Protein AF-A0A7Y5M902-F1 (afdb_monomer)

Mean predicted aligned error: 2.74 Å

Radius of gyration: 15.32 Å; Cα contacts (8 Å, |Δi|>4): 590; chains: 1; bounding box: 41×27×44 Å

Foldseek 3Di:
DEAAELEEADDLAEDEDCEEYHHNYEYEHVAEYYHNYEYAEQYEYDHNAEYEEAEEYHHLAEYAHNAEYAYCEAYEYNAEYHHAAEYDNYAEYYHCFEYEHAAEYEHLAEYYHCWAYYHQAYYEHHPPHAYEFNVVHDPVCLVPIREYAHQDDYPHHDYGHYDHHDDD

Structure (mmCIF, N/CA/C/O backbone):
data_AF-A0A7Y5M902-F1
#
_entry.id   AF-A0A7Y5M902-F1
#
loop_
_atom_site.group_PDB
_atom_site.id
_atom_site.type_symbol
_atom_site.label_atom_id
_atom_site.label_alt_id
_atom_site.label_comp_id
_atom_site.label_asym_id
_atom_site.label_entity_id
_atom_site.label_seq_id
_atom_site.pdbx_PDB_ins_code
_atom_site.Cartn_x
_atom_site.Cartn_y
_atom_site.Cartn_z
_atom_site.occupancy
_atom_site.B_iso_or_equiv
_atom_site.auth_seq_id
_atom_site.auth_comp_id
_atom_site.auth_asym_id
_atom_site.auth_atom_id
_atom_site.pdbx_PDB_model_num
ATOM 1 N N . GLY A 1 1 ? 10.130 0.516 -22.353 1.00 90.69 1 GLY A N 1
ATOM 2 C CA . GLY A 1 1 ? 9.409 -0.735 -22.693 1.00 90.69 1 GLY A CA 1
ATOM 3 C C . GLY A 1 1 ? 9.056 -1.489 -21.419 1.00 90.69 1 GLY A C 1
ATOM 4 O O . GLY A 1 1 ? 9.329 -0.943 -20.357 1.00 90.69 1 GLY A O 1
ATOM 5 N N . PRO A 1 2 ? 8.454 -2.691 -21.485 1.00 96.62 2 PRO A N 1
ATOM 6 C CA . PRO A 1 2 ? 8.189 -3.493 -20.288 1.00 96.62 2 PRO A CA 1
ATOM 7 C C . PRO A 1 2 ? 9.485 -4.068 -19.692 1.00 96.62 2 PRO A C 1
ATOM 9 O O . PRO A 1 2 ? 10.443 -4.321 -20.424 1.00 96.62 2 PRO A O 1
ATOM 12 N N . LEU A 1 3 ? 9.491 -4.320 -18.382 1.00 97.50 3 LEU A N 1
ATOM 13 C CA . LEU A 1 3 ? 10.556 -5.023 -17.661 1.00 97.50 3 LEU A CA 1
ATOM 14 C C . LEU A 1 3 ? 10.031 -6.389 -17.206 1.00 97.50 3 LEU A C 1
ATOM 16 O O . LEU A 1 3 ? 9.032 -6.461 -16.496 1.00 97.50 3 LEU A O 1
ATOM 20 N N . GLN A 1 4 ? 10.701 -7.475 -17.593 1.00 97.75 4 GLN A N 1
ATOM 21 C CA . GLN A 1 4 ? 10.340 -8.829 -17.171 1.00 97.75 4 GLN A CA 1
ATOM 22 C C . GLN A 1 4 ? 11.566 -9.561 -16.631 1.00 97.75 4 GLN A C 1
ATOM 24 O O . GLN A 1 4 ? 12.523 -9.804 -17.363 1.00 97.75 4 GLN A O 1
ATOM 29 N N . VAL A 1 5 ? 11.523 -9.923 -15.350 1.00 97.88 5 VAL A N 1
ATOM 30 C CA . VAL A 1 5 ? 12.610 -10.607 -14.644 1.00 97.88 5 VAL A CA 1
ATOM 31 C C . VAL A 1 5 ? 12.034 -11.798 -13.884 1.00 97.88 5 VAL A C 1
ATOM 33 O O . VAL A 1 5 ? 11.058 -11.661 -13.157 1.00 97.88 5 VAL A O 1
ATOM 36 N N . GLY A 1 6 ? 12.610 -12.988 -14.074 1.00 97.56 6 GLY A N 1
ATOM 37 C CA . GLY A 1 6 ? 12.134 -14.219 -13.422 1.00 97.56 6 GLY A CA 1
ATOM 38 C C . GLY A 1 6 ? 12.577 -14.387 -11.963 1.00 97.56 6 GLY A C 1
ATOM 39 O O . GLY A 1 6 ? 12.023 -15.221 -11.261 1.00 97.56 6 GLY A O 1
ATOM 40 N N . GLY A 1 7 ? 13.569 -13.614 -11.518 1.00 97.44 7 GLY A N 1
ATOM 41 C CA . GLY A 1 7 ? 14.065 -13.579 -10.139 1.00 97.44 7 GLY A CA 1
ATOM 42 C C . GLY A 1 7 ? 13.965 -12.174 -9.553 1.00 97.44 7 GLY A C 1
ATOM 43 O O . GLY A 1 7 ? 13.037 -11.442 -9.882 1.00 97.44 7 GLY A O 1
ATOM 44 N N . ASP A 1 8 ? 14.933 -11.796 -8.721 1.00 98.31 8 ASP A N 1
ATOM 45 C CA . ASP A 1 8 ? 14.967 -10.479 -8.078 1.00 98.31 8 ASP A CA 1
ATOM 46 C C . ASP A 1 8 ? 15.438 -9.364 -9.024 1.00 98.31 8 ASP A C 1
ATOM 48 O O . ASP A 1 8 ? 16.328 -9.560 -9.857 1.00 98.31 8 ASP A O 1
ATOM 52 N N . VAL A 1 9 ? 14.932 -8.152 -8.795 1.00 98.06 9 VAL A N 1
ATOM 53 C CA . VAL A 1 9 ? 15.464 -6.906 -9.361 1.00 98.06 9 VAL A CA 1
ATOM 54 C C . VAL A 1 9 ? 16.127 -6.112 -8.243 1.00 98.06 9 VAL A C 1
ATOM 56 O O . VAL A 1 9 ? 15.511 -5.834 -7.217 1.00 98.06 9 VAL A O 1
ATOM 59 N N . ARG A 1 10 ? 17.387 -5.714 -8.431 1.00 97.94 10 ARG A N 1
ATOM 60 C CA . ARG A 1 10 ? 18.095 -4.817 -7.510 1.00 97.94 10 ARG A CA 1
ATOM 61 C C . ARG A 1 10 ? 18.746 -3.690 -8.298 1.00 97.94 10 ARG A C 1
ATOM 63 O O . ARG A 1 10 ? 19.611 -3.945 -9.130 1.00 97.94 10 ARG A O 1
ATOM 70 N N . ALA A 1 11 ? 18.347 -2.464 -7.998 1.00 97.75 11 ALA A N 1
ATOM 71 C CA . ALA A 1 11 ? 18.986 -1.247 -8.461 1.00 97.75 11 ALA A CA 1
ATOM 72 C C . ALA A 1 11 ? 19.274 -0.363 -7.245 1.00 97.75 11 ALA A C 1
ATOM 74 O O . ALA A 1 11 ? 18.386 -0.114 -6.431 1.00 97.75 11 ALA A O 1
ATOM 75 N N . ASP A 1 12 ? 20.509 0.120 -7.114 1.00 97.44 12 ASP A N 1
ATOM 76 C CA . ASP A 1 12 ? 20.851 1.127 -6.096 1.00 97.44 12 ASP A CA 1
ATOM 77 C C . ASP A 1 12 ? 20.354 2.535 -6.474 1.00 97.44 12 ASP A C 1
ATOM 79 O O . ASP A 1 12 ? 20.387 3.446 -5.653 1.00 97.44 12 ASP A O 1
ATOM 83 N N . TRP A 1 13 ? 19.850 2.685 -7.701 1.00 96.81 13 TRP A N 1
ATOM 84 C CA . TRP A 1 13 ? 19.213 3.883 -8.246 1.00 96.81 13 TRP A CA 1
ATOM 85 C C . TRP A 1 13 ? 17.697 3.664 -8.381 1.00 96.81 13 TRP A C 1
ATOM 87 O O . TRP A 1 13 ? 17.132 2.762 -7.754 1.00 96.81 13 TRP A O 1
ATOM 97 N N . GLY A 1 14 ? 17.036 4.479 -9.202 1.00 97.25 14 GLY A N 1
ATOM 98 C CA . GLY A 1 14 ? 15.638 4.273 -9.563 1.00 97.25 14 GLY A CA 1
ATOM 99 C C . GLY A 1 14 ? 15.436 3.137 -10.569 1.00 97.25 14 GLY A C 1
ATOM 100 O O . GLY A 1 14 ? 16.370 2.698 -11.246 1.00 97.25 14 GLY A O 1
ATOM 101 N N . VAL A 1 15 ? 14.196 2.669 -10.673 1.00 98.19 15 VAL A N 1
ATOM 102 C CA . VAL A 1 15 ? 13.745 1.733 -11.711 1.00 98.19 15 VAL A CA 1
ATOM 103 C C . VAL A 1 15 ? 12.573 2.376 -12.435 1.00 98.19 15 VAL A C 1
ATOM 105 O O . VAL A 1 15 ? 11.572 2.708 -11.810 1.00 98.19 15 VAL A O 1
ATOM 108 N N . GLU A 1 16 ? 12.680 2.522 -13.750 1.00 98.25 16 GLU A N 1
ATOM 109 C CA . GLU A 1 16 ? 11.633 3.118 -14.579 1.00 98.25 16 GLU A CA 1
ATOM 110 C C . GLU A 1 16 ? 11.298 2.207 -15.759 1.00 98.25 16 GLU A C 1
ATOM 112 O O . GLU A 1 16 ? 12.186 1.689 -16.444 1.00 98.25 16 GLU A O 1
ATOM 117 N N . ALA A 1 17 ? 10.003 2.007 -16.002 1.00 97.88 17 ALA A N 1
ATOM 118 C CA . ALA A 1 17 ? 9.509 1.303 -17.173 1.00 97.88 17 ALA A CA 1
ATOM 119 C C . ALA A 1 17 ? 8.269 1.987 -17.764 1.00 97.88 17 ALA A C 1
ATOM 121 O O . ALA A 1 17 ? 7.235 2.121 -17.112 1.00 97.88 17 ALA A O 1
ATOM 122 N N . GLU A 1 18 ? 8.348 2.305 -19.058 1.00 97.25 18 GLU A N 1
ATOM 123 C CA . GLU A 1 18 ? 7.224 2.784 -19.890 1.00 97.25 18 GLU A CA 1
ATOM 124 C C . GLU A 1 18 ? 6.069 1.771 -20.023 1.00 97.25 18 GLU A C 1
ATOM 126 O O . GLU A 1 18 ? 4.995 2.095 -20.517 1.00 97.25 18 GLU A O 1
ATOM 131 N N . GLY A 1 19 ? 6.300 0.508 -19.659 1.00 97.19 19 GLY A N 1
ATOM 132 C CA . GLY A 1 19 ? 5.305 -0.558 -19.729 1.00 97.19 19 GLY A CA 1
ATOM 133 C C . GLY A 1 19 ? 5.131 -1.267 -18.394 1.00 97.19 19 GLY A C 1
ATOM 134 O O . GLY A 1 19 ? 5.444 -0.730 -17.336 1.00 97.19 19 GLY A O 1
ATOM 135 N N . ASP A 1 20 ? 4.635 -2.500 -18.454 1.00 98.44 20 ASP A N 1
ATOM 136 C CA . ASP A 1 20 ? 4.498 -3.344 -17.269 1.00 98.44 20 ASP A CA 1
ATOM 137 C C . ASP A 1 20 ? 5.869 -3.700 -16.672 1.00 98.44 20 ASP A C 1
ATOM 139 O O . ASP A 1 20 ? 6.819 -3.986 -17.408 1.00 98.44 20 ASP A O 1
ATOM 143 N N . ILE A 1 21 ? 5.935 -3.787 -15.345 1.00 98.56 21 ILE A N 1
ATOM 144 C CA . ILE A 1 21 ? 7.038 -4.401 -14.604 1.00 98.56 21 ILE A CA 1
ATOM 145 C C . ILE A 1 21 ? 6.538 -5.725 -14.030 1.00 98.56 21 ILE A C 1
ATOM 147 O O . ILE A 1 21 ? 5.597 -5.753 -13.239 1.00 98.56 21 ILE A O 1
ATOM 151 N N . ARG A 1 22 ? 7.174 -6.833 -14.418 1.00 98.56 22 ARG A N 1
ATOM 152 C CA . ARG A 1 22 ? 6.919 -8.178 -13.887 1.00 98.56 22 ARG A CA 1
ATOM 153 C C . ARG A 1 22 ? 8.192 -8.742 -13.267 1.00 98.56 22 ARG A C 1
ATOM 155 O O . ARG A 1 22 ? 9.188 -8.913 -13.969 1.00 98.56 22 ARG A O 1
ATOM 162 N N . CYS A 1 23 ? 8.141 -9.061 -11.979 1.00 98.06 23 CYS A N 1
ATOM 163 C CA . CYS A 1 23 ? 9.255 -9.620 -11.216 1.00 98.06 23 CYS A CA 1
ATOM 164 C C . CYS A 1 23 ? 8.820 -10.925 -10.538 1.00 98.06 23 CYS A C 1
ATOM 166 O O . CYS A 1 23 ? 7.841 -10.942 -9.793 1.00 98.06 23 CYS A O 1
ATOM 168 N N . GLY A 1 24 ? 9.541 -12.018 -10.790 1.00 98.25 24 GLY A N 1
ATOM 169 C CA . GLY A 1 24 ? 9.320 -13.305 -10.119 1.00 98.25 24 GLY A CA 1
ATOM 170 C C . GLY A 1 24 ? 9.874 -13.361 -8.689 1.00 98.25 24 GLY A C 1
ATOM 171 O O . GLY A 1 24 ? 9.568 -14.286 -7.945 1.00 98.25 24 GLY A O 1
ATOM 172 N N . GLY A 1 25 ? 10.686 -12.378 -8.294 1.00 98.06 25 GLY A N 1
ATOM 173 C CA . GLY A 1 25 ? 11.241 -12.241 -6.949 1.00 98.06 25 GLY A CA 1
ATOM 174 C C . GLY A 1 25 ? 10.953 -10.879 -6.326 1.00 98.06 25 GLY A C 1
ATOM 175 O O . GLY A 1 25 ? 9.962 -10.218 -6.651 1.00 98.06 25 GLY A O 1
ATOM 176 N N . ASP A 1 26 ? 11.837 -10.452 -5.430 1.00 98.50 26 ASP A N 1
ATOM 177 C CA . ASP A 1 26 ? 11.733 -9.153 -4.767 1.00 98.50 26 ASP A CA 1
ATOM 178 C C . ASP A 1 26 ? 12.297 -8.033 -5.669 1.00 98.50 26 ASP A C 1
ATOM 180 O O . ASP A 1 26 ? 13.275 -8.231 -6.396 1.00 98.50 26 ASP A O 1
ATOM 184 N N . LEU A 1 27 ? 11.707 -6.835 -5.606 1.00 98.62 27 LEU A N 1
ATOM 185 C CA . LEU A 1 27 ? 12.203 -5.643 -6.302 1.00 98.62 27 LEU A CA 1
ATOM 186 C C . LEU A 1 27 ? 12.749 -4.632 -5.292 1.00 98.62 27 LEU A C 1
ATOM 188 O O . LEU A 1 27 ? 12.039 -4.178 -4.397 1.00 98.62 27 LEU A O 1
ATOM 192 N N . ARG A 1 28 ? 14.012 -4.240 -5.463 1.00 98.69 28 ARG A N 1
ATOM 193 C CA . ARG A 1 28 ? 14.650 -3.151 -4.719 1.00 98.69 28 ARG A CA 1
ATOM 194 C C . ARG A 1 28 ? 15.065 -2.028 -5.664 1.00 98.69 28 ARG A C 1
ATOM 196 O O . ARG A 1 28 ? 15.917 -2.253 -6.521 1.00 98.69 28 ARG A O 1
ATOM 203 N N . ALA A 1 29 ? 14.518 -0.839 -5.442 1.00 98.56 29 ALA A N 1
ATOM 204 C CA . ALA A 1 29 ? 14.967 0.420 -6.027 1.00 98.56 29 ALA A CA 1
ATOM 205 C C . ALA A 1 29 ? 15.511 1.314 -4.902 1.00 98.56 29 ALA A C 1
ATOM 207 O O . ALA A 1 29 ? 14.852 1.509 -3.879 1.00 98.56 29 ALA A O 1
ATOM 208 N N . GLY A 1 30 ? 16.736 1.813 -5.053 1.00 98.25 30 GLY A N 1
ATOM 209 C CA . GLY A 1 30 ? 17.361 2.698 -4.071 1.00 98.25 30 GLY A CA 1
ATOM 210 C C . GLY A 1 30 ? 16.725 4.086 -4.031 1.00 98.25 30 GLY A C 1
ATOM 211 O O . GLY A 1 30 ? 16.731 4.711 -2.973 1.00 98.25 30 GLY A O 1
ATOM 212 N N . TRP A 1 31 ? 16.152 4.530 -5.151 1.00 98.31 31 TRP A N 1
ATOM 213 C CA . TRP A 1 31 ? 15.429 5.798 -5.307 1.00 98.31 31 TRP A CA 1
ATOM 214 C C . TRP A 1 31 ? 13.961 5.522 -5.657 1.00 98.31 31 TRP A C 1
ATOM 216 O O . TRP A 1 31 ? 13.321 4.722 -4.969 1.00 98.31 31 TRP A O 1
ATOM 226 N N . ASP A 1 32 ? 13.447 6.157 -6.709 1.00 98.62 32 ASP A N 1
ATOM 227 C CA . ASP A 1 32 ? 12.074 6.015 -7.176 1.00 98.62 32 ASP A CA 1
ATOM 228 C C . ASP A 1 32 ? 11.848 4.721 -7.968 1.00 98.62 32 ASP A C 1
ATOM 230 O O . ASP A 1 32 ? 12.738 4.200 -8.649 1.00 98.62 32 ASP A O 1
ATOM 234 N N . LEU A 1 33 ? 10.618 4.217 -7.918 1.00 98.56 33 LEU A N 1
ATOM 235 C CA . LEU A 1 33 ? 10.122 3.179 -8.815 1.00 98.56 33 LEU A CA 1
ATOM 236 C C . LEU A 1 33 ? 8.954 3.752 -9.620 1.00 98.56 33 LEU A C 1
ATOM 238 O O . LEU A 1 33 ? 7.895 4.038 -9.063 1.00 98.56 33 LEU A O 1
ATOM 242 N N . VAL A 1 34 ? 9.142 3.885 -10.932 1.00 98.62 34 VAL A N 1
ATOM 243 C CA . VAL A 1 34 ? 8.142 4.419 -11.862 1.00 98.62 34 VAL A CA 1
ATOM 244 C C . VAL A 1 34 ? 7.697 3.324 -12.827 1.00 98.62 34 VAL A C 1
ATOM 246 O O . VAL A 1 34 ? 8.486 2.768 -13.591 1.00 98.62 34 VAL A O 1
ATOM 249 N N . CYS A 1 35 ? 6.409 3.000 -12.794 1.00 98.31 35 CYS A N 1
ATOM 250 C CA . CYS A 1 35 ? 5.792 2.001 -13.656 1.00 98.31 35 CYS A CA 1
ATOM 251 C C . CYS A 1 35 ? 4.601 2.617 -14.391 1.00 98.31 35 CYS A C 1
ATOM 253 O O . CYS A 1 35 ? 3.553 2.872 -13.793 1.00 98.31 35 CYS A O 1
ATOM 255 N N . HIS A 1 36 ? 4.734 2.824 -15.700 1.00 97.62 36 HIS A N 1
ATOM 256 C CA . HIS A 1 36 ? 3.651 3.364 -16.527 1.00 97.62 36 HIS A CA 1
ATOM 257 C C . HIS A 1 36 ? 2.591 2.309 -16.898 1.00 97.62 36 HIS A C 1
ATOM 259 O O . HIS A 1 36 ? 1.473 2.659 -17.275 1.00 97.62 36 HIS A O 1
ATOM 265 N N . GLY A 1 37 ? 2.914 1.019 -16.757 1.00 97.44 37 GLY A N 1
ATOM 266 C CA . GLY A 1 37 ? 1.970 -0.095 -16.865 1.00 97.44 37 GLY A CA 1
ATOM 267 C C . GLY A 1 37 ? 1.584 -0.685 -15.506 1.00 97.44 37 GLY A C 1
ATOM 268 O O . GLY A 1 37 ? 1.522 0.007 -14.489 1.00 97.44 37 GLY A O 1
ATOM 269 N N . LYS A 1 38 ? 1.323 -1.994 -15.484 1.00 98.12 38 LYS A N 1
ATOM 270 C CA . LYS A 1 38 ? 1.073 -2.768 -14.259 1.00 98.12 38 LYS A CA 1
ATOM 271 C C . LYS A 1 38 ? 2.383 -3.170 -13.584 1.00 98.12 38 LYS A C 1
ATOM 273 O O . LY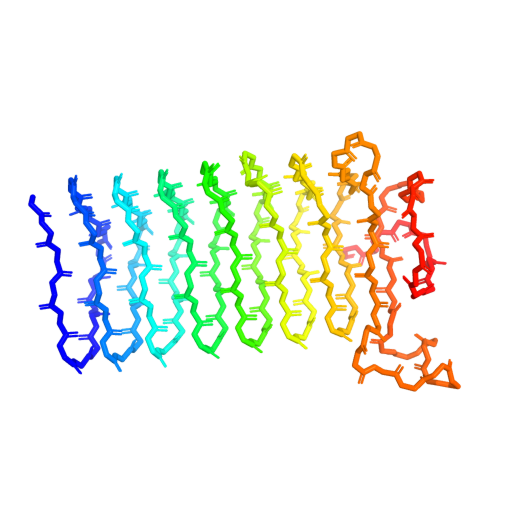S A 1 38 ? 3.294 -3.647 -14.258 1.00 98.12 38 LYS A O 1
ATOM 278 N N . LEU A 1 39 ? 2.431 -3.069 -12.260 1.00 98.44 39 LEU A N 1
ATOM 279 C CA . LEU A 1 39 ? 3.527 -3.565 -11.430 1.00 98.44 39 LEU A CA 1
ATOM 280 C C . LEU A 1 39 ? 3.089 -4.874 -10.766 1.00 98.44 39 LEU A C 1
ATOM 282 O O . LEU A 1 39 ? 2.193 -4.857 -9.928 1.00 98.44 39 LEU A O 1
ATOM 286 N N . VAL A 1 40 ? 3.698 -5.996 -11.147 1.00 98.62 40 VAL A N 1
ATOM 287 C CA . VAL A 1 40 ? 3.370 -7.330 -10.622 1.00 98.62 40 VAL A CA 1
ATOM 288 C C . VAL A 1 40 ? 4.627 -7.994 -10.073 1.00 98.62 40 VAL A C 1
ATOM 290 O O . VAL A 1 40 ? 5.558 -8.288 -10.829 1.00 98.62 40 VAL A O 1
ATOM 293 N N . LEU A 1 41 ? 4.645 -8.248 -8.767 1.00 98.50 41 LEU A N 1
ATOM 294 C CA . LEU A 1 41 ? 5.761 -8.837 -8.035 1.00 98.50 41 LEU A CA 1
ATOM 295 C C . LEU A 1 41 ? 5.293 -10.096 -7.290 1.00 98.50 41 LEU A C 1
ATOM 297 O O . LEU A 1 41 ? 4.431 -10.017 -6.420 1.00 98.50 41 LEU A O 1
ATOM 301 N N . GLN A 1 42 ? 5.912 -11.245 -7.570 1.00 98.44 42 GLN A N 1
ATOM 302 C CA . GLN A 1 42 ? 5.724 -12.463 -6.757 1.00 98.44 42 GLN A CA 1
ATOM 303 C C . GLN A 1 42 ? 6.457 -12.378 -5.401 1.00 98.44 42 GLN A C 1
ATOM 305 O O . GLN A 1 42 ? 6.292 -13.214 -4.512 1.00 98.44 42 GLN A O 1
ATOM 310 N N . GLY A 1 43 ? 7.313 -11.367 -5.243 1.00 98.31 43 GLY A N 1
ATOM 311 C CA . GLY A 1 43 ? 7.976 -11.01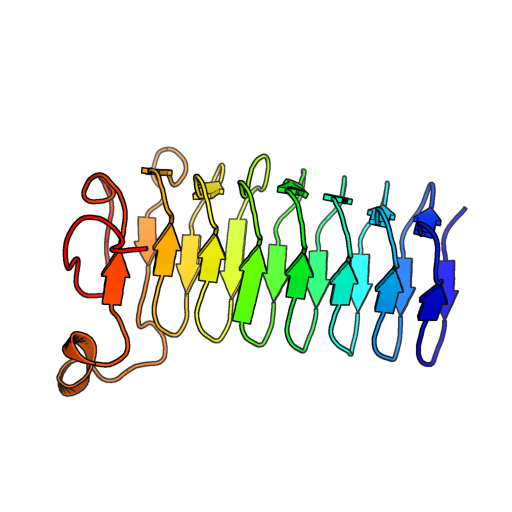0 -3.999 1.00 98.31 43 GLY A CA 1
ATOM 312 C C . GLY A 1 43 ? 7.400 -9.755 -3.346 1.00 98.31 43 GLY A C 1
ATOM 313 O O . GLY A 1 43 ? 6.222 -9.420 -3.477 1.00 98.31 43 GLY A O 1
ATOM 314 N N . GLY A 1 44 ? 8.257 -9.071 -2.594 1.00 98.06 44 GLY A N 1
ATOM 315 C CA . GLY A 1 44 ? 7.989 -7.752 -2.032 1.00 98.06 44 GLY A CA 1
ATOM 316 C C . GLY A 1 44 ? 8.680 -6.637 -2.809 1.00 98.06 44 GLY A C 1
ATOM 317 O O . GLY A 1 44 ? 9.496 -6.881 -3.700 1.00 98.06 44 GLY A O 1
ATOM 318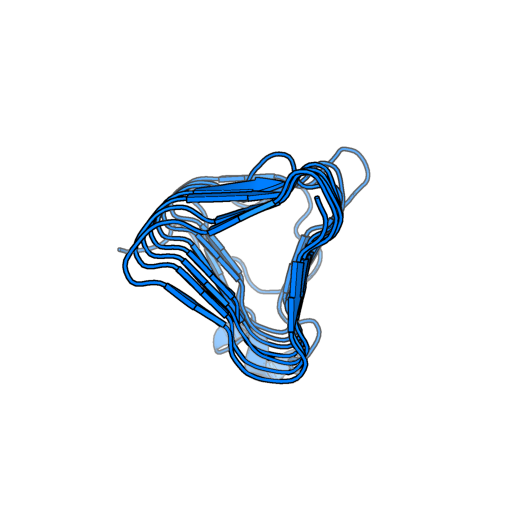 N N . ALA A 1 45 ? 8.386 -5.401 -2.423 1.00 98.50 45 ALA A N 1
ATOM 319 C CA . ALA A 1 45 ? 9.060 -4.219 -2.943 1.00 98.50 45 ALA A CA 1
ATOM 320 C C . ALA A 1 45 ? 9.679 -3.385 -1.822 1.00 98.50 45 ALA A C 1
ATOM 322 O O . ALA A 1 45 ? 9.044 -3.119 -0.800 1.00 98.50 45 ALA A O 1
ATOM 323 N N . PHE A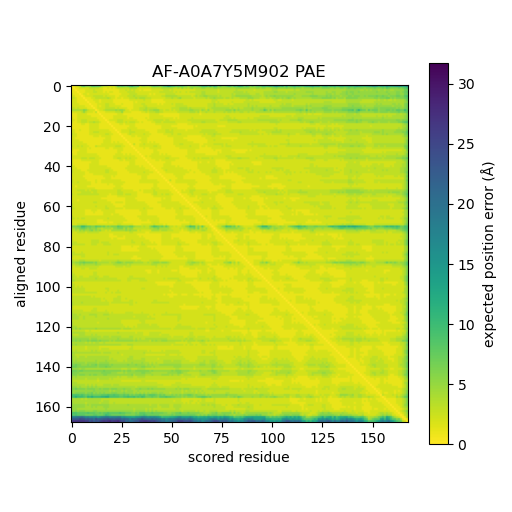 1 46 ? 10.907 -2.934 -2.062 1.00 98.75 46 PHE A N 1
ATOM 324 C CA . PHE A 1 46 ? 11.552 -1.855 -1.328 1.00 98.75 46 PHE A CA 1
ATOM 325 C C . PHE A 1 46 ? 11.862 -0.720 -2.304 1.00 98.75 46 PHE A C 1
ATOM 327 O O . PHE A 1 46 ? 12.645 -0.905 -3.237 1.00 98.75 46 PHE A O 1
ATOM 334 N N . VAL A 1 47 ? 11.272 0.446 -2.065 1.00 98.81 47 VAL A N 1
ATOM 335 C CA . VAL A 1 47 ? 11.489 1.671 -2.838 1.00 98.81 47 VAL A CA 1
ATOM 336 C C . VAL A 1 47 ? 12.002 2.733 -1.875 1.00 98.81 47 VAL A C 1
ATOM 338 O O . VAL A 1 47 ? 11.353 3.023 -0.870 1.00 98.81 47 VAL A O 1
ATOM 341 N N . GLY A 1 48 ? 13.204 3.251 -2.119 1.00 98.62 48 GLY A N 1
ATOM 342 C CA . GLY A 1 48 ? 13.861 4.173 -1.190 1.00 98.62 48 GLY A CA 1
ATOM 343 C C . GLY A 1 48 ? 13.213 5.555 -1.135 1.00 98.62 48 GLY A C 1
ATOM 344 O O . GLY A 1 48 ? 13.250 6.190 -0.082 1.00 98.62 48 GLY A O 1
ATOM 345 N N . GLN A 1 49 ? 12.600 5.990 -2.235 1.00 98.62 49 GLN A N 1
ATOM 346 C CA . GLN A 1 49 ? 11.883 7.259 -2.354 1.00 98.62 49 GLN A CA 1
ATOM 347 C C . GLN A 1 49 ? 10.432 6.989 -2.763 1.00 98.62 49 GLN A C 1
ATOM 349 O O . GLN A 1 49 ? 9.740 6.295 -2.013 1.00 98.62 49 GLN A O 1
ATOM 354 N N . ASP A 1 50 ? 9.974 7.487 -3.909 1.00 98.75 50 ASP A N 1
ATOM 355 C CA . ASP A 1 50 ? 8.571 7.438 -4.301 1.00 98.75 50 ASP A CA 1
ATOM 356 C C . ASP A 1 50 ? 8.261 6.233 -5.196 1.00 98.75 50 ASP A C 1
ATOM 358 O O . ASP A 1 50 ? 9.049 5.820 -6.050 1.00 98.75 50 ASP A O 1
ATOM 362 N N . LEU A 1 51 ? 7.068 5.664 -5.021 1.00 98.69 51 LEU A N 1
ATOM 363 C CA . LEU A 1 51 ? 6.505 4.682 -5.944 1.00 98.69 51 LEU A CA 1
ATOM 364 C C . LEU A 1 51 ? 5.377 5.336 -6.738 1.00 98.69 51 LEU A C 1
ATOM 366 O O . LEU A 1 51 ? 4.321 5.644 -6.181 1.00 98.69 51 LEU A O 1
ATOM 370 N N . ILE A 1 52 ? 5.586 5.488 -8.046 1.00 98.62 52 ILE A N 1
ATOM 371 C CA . ILE A 1 52 ? 4.584 5.974 -8.993 1.00 98.62 52 ILE A CA 1
ATOM 372 C C . ILE A 1 52 ? 4.154 4.824 -9.905 1.00 98.62 52 ILE A C 1
ATOM 374 O O . ILE A 1 52 ? 4.933 4.323 -10.715 1.00 98.62 52 ILE A O 1
ATOM 378 N N . ALA A 1 53 ? 2.894 4.407 -9.793 1.00 97.25 53 ALA A N 1
ATOM 379 C CA . ALA A 1 53 ? 2.319 3.345 -10.613 1.00 97.25 53 ALA A CA 1
ATOM 380 C C . ALA A 1 53 ? 1.064 3.827 -11.350 1.00 97.25 53 ALA A C 1
ATOM 382 O O . ALA A 1 53 ? 0.020 4.083 -10.754 1.00 97.25 53 ALA A O 1
ATOM 383 N N . HIS A 1 54 ? 1.129 3.904 -12.675 1.00 96.75 54 HIS A N 1
ATOM 384 C CA . HIS A 1 54 ? -0.015 4.309 -13.496 1.00 96.75 54 HIS A CA 1
ATOM 385 C C . HIS A 1 54 ? -1.002 3.154 -13.747 1.00 96.75 54 HIS A C 1
ATOM 387 O O . HIS A 1 54 ? -2.156 3.386 -14.107 1.00 96.75 54 HIS A O 1
ATOM 393 N N . GLY A 1 55 ? -0.577 1.906 -13.540 1.00 97.44 55 GLY A N 1
ATOM 394 C CA . GLY A 1 55 ? -1.436 0.725 -13.554 1.00 97.44 55 GLY A CA 1
ATOM 395 C C . GLY A 1 55 ? -1.758 0.190 -12.159 1.00 97.44 55 GLY A C 1
ATOM 396 O O . GLY A 1 55 ? -1.580 0.856 -11.140 1.00 97.44 55 GLY A O 1
ATOM 397 N N . ALA A 1 56 ? -2.271 -1.041 -12.120 1.00 97.88 56 ALA A N 1
ATOM 398 C CA . ALA A 1 56 ? -2.451 -1.771 -10.869 1.00 97.88 56 ALA A CA 1
ATOM 399 C C . ALA A 1 56 ? -1.095 -2.202 -10.288 1.00 97.88 56 ALA A C 1
ATOM 401 O O . ALA A 1 56 ? -0.170 -2.509 -11.045 1.00 97.88 56 ALA A O 1
ATOM 402 N N . VAL A 1 57 ? -1.015 -2.253 -8.959 1.00 98.56 57 VAL A N 1
ATOM 403 C CA . VAL A 1 57 ? 0.128 -2.780 -8.206 1.00 98.56 57 VAL A CA 1
ATOM 404 C C . VAL A 1 57 ? -0.310 -4.050 -7.494 1.00 98.56 57 VAL A C 1
ATOM 406 O O . VAL A 1 57 ? -1.269 -4.026 -6.721 1.00 98.56 57 VAL A O 1
ATOM 409 N N . GLU A 1 58 ? 0.397 -5.141 -7.750 1.00 98.62 58 GLU A N 1
ATOM 410 C CA . GLU A 1 58 ? 0.184 -6.444 -7.129 1.00 98.62 58 GLU A CA 1
ATOM 411 C C . GLU A 1 58 ? 1.525 -6.950 -6.592 1.00 98.62 58 GLU A C 1
ATOM 413 O O . GLU A 1 58 ? 2.465 -7.155 -7.360 1.00 98.62 58 GLU A O 1
ATOM 418 N N . CYS A 1 59 ? 1.618 -7.122 -5.273 1.00 98.00 59 CYS A N 1
ATOM 419 C CA . CYS A 1 59 ? 2.789 -7.686 -4.603 1.00 98.00 59 CYS A CA 1
ATOM 420 C C . CYS A 1 59 ? 2.347 -8.834 -3.694 1.00 98.00 59 CYS A C 1
ATOM 422 O O . CYS A 1 59 ? 1.526 -8.613 -2.806 1.00 98.00 59 CYS A O 1
ATOM 424 N N . ASP A 1 60 ? 2.912 -10.028 -3.843 1.00 98.56 60 ASP A N 1
ATOM 425 C CA . ASP A 1 60 ? 2.512 -11.175 -3.013 1.00 98.56 60 ASP A CA 1
ATOM 426 C C . ASP A 1 60 ? 3.023 -11.066 -1.562 1.00 98.56 60 ASP A C 1
ATOM 428 O O . ASP A 1 60 ? 2.418 -11.620 -0.641 1.00 98.56 60 ASP A O 1
ATOM 432 N N . LYS A 1 61 ? 4.128 -10.339 -1.330 1.00 98.50 61 LYS A N 1
ATOM 433 C CA . LYS A 1 61 ? 4.678 -10.080 0.016 1.00 98.50 61 LYS A CA 1
ATOM 434 C C . LYS A 1 61 ? 4.384 -8.647 0.478 1.00 98.50 61 LYS A C 1
ATOM 436 O O . LYS A 1 61 ? 3.286 -8.150 0.264 1.00 98.50 61 LYS A O 1
ATOM 441 N N . GLY A 1 62 ? 5.319 -7.999 1.178 1.00 98.31 62 GLY A N 1
ATOM 442 C CA . GLY A 1 62 ? 5.178 -6.627 1.671 1.00 98.31 62 GLY A CA 1
ATOM 443 C C . GLY A 1 62 ? 5.616 -5.558 0.666 1.00 98.31 62 GLY A C 1
ATOM 444 O O . GLY A 1 62 ? 6.477 -5.795 -0.184 1.00 98.31 62 GLY A O 1
ATOM 445 N N . LEU A 1 63 ? 5.057 -4.358 0.811 1.00 98.75 63 LEU A N 1
ATOM 446 C CA . LEU A 1 63 ? 5.432 -3.161 0.055 1.00 98.75 63 LEU A CA 1
ATOM 447 C C . LEU A 1 63 ? 5.949 -2.091 1.019 1.00 98.75 63 LEU A C 1
ATOM 449 O O . LEU A 1 63 ? 5.212 -1.635 1.893 1.00 98.75 63 LEU A O 1
ATOM 453 N N . ARG A 1 64 ? 7.207 -1.676 0.847 1.00 98.88 64 ARG A N 1
ATOM 454 C CA . ARG A 1 64 ? 7.824 -0.583 1.601 1.00 98.88 64 ARG A CA 1
ATOM 455 C C . ARG A 1 64 ? 8.268 0.536 0.667 1.00 98.88 64 ARG A C 1
ATOM 457 O O . ARG A 1 64 ? 9.081 0.298 -0.223 1.00 98.88 64 ARG A O 1
ATOM 464 N N . VAL A 1 65 ? 7.784 1.745 0.927 1.00 98.88 65 VAL A N 1
ATOM 465 C CA . VAL A 1 65 ? 8.094 2.965 0.170 1.00 98.88 65 VAL A CA 1
ATOM 466 C C . VAL A 1 65 ? 8.582 4.031 1.149 1.00 98.88 65 VAL A C 1
ATOM 468 O O . VAL A 1 65 ? 7.944 4.270 2.174 1.00 98.88 65 VAL A O 1
ATOM 471 N N . GLY A 1 66 ? 9.749 4.618 0.891 1.00 98.69 66 GLY A N 1
ATOM 472 C CA . GLY A 1 66 ? 10.358 5.609 1.780 1.00 98.69 66 GLY A CA 1
ATOM 473 C C . GLY A 1 66 ? 9.670 6.973 1.735 1.00 98.69 66 GLY A C 1
ATOM 474 O O . GLY A 1 66 ? 9.556 7.616 2.775 1.00 98.69 66 GLY A O 1
ATOM 475 N N . GLY A 1 67 ? 9.195 7.381 0.560 1.00 98.69 67 GLY A N 1
ATOM 476 C CA . GLY A 1 67 ? 8.418 8.596 0.330 1.00 98.69 67 GLY A CA 1
ATOM 477 C C . GLY A 1 67 ? 6.933 8.289 0.159 1.00 98.69 67 GLY A C 1
ATOM 478 O O . GLY A 1 67 ? 6.329 7.633 1.011 1.00 98.69 67 GLY A O 1
ATOM 479 N N . HIS A 1 68 ? 6.352 8.749 -0.944 1.00 98.75 68 HIS A N 1
ATOM 480 C CA . HIS A 1 68 ? 4.930 8.655 -1.256 1.00 98.75 68 HIS A CA 1
ATOM 481 C C . HIS A 1 68 ? 4.613 7.475 -2.180 1.00 98.75 68 HIS A C 1
ATOM 483 O O . HIS A 1 68 ? 5.384 7.107 -3.068 1.00 98.75 68 HIS A O 1
ATOM 489 N N . LEU A 1 69 ? 3.418 6.908 -2.010 1.00 98.69 69 LEU A N 1
ATOM 490 C CA . LEU A 1 69 ? 2.841 5.936 -2.936 1.00 98.69 69 LEU A CA 1
ATOM 491 C C . LEU A 1 69 ? 1.733 6.614 -3.741 1.00 98.69 69 LEU A C 1
ATOM 493 O O . LEU A 1 69 ? 0.650 6.878 -3.214 1.00 98.69 69 LEU A O 1
ATOM 497 N N . THR A 1 70 ? 1.987 6.847 -5.026 1.00 98.25 70 THR A N 1
ATOM 498 C CA . THR A 1 70 ? 0.996 7.396 -5.954 1.00 98.25 70 THR A CA 1
ATOM 499 C C . THR A 1 70 ? 0.606 6.333 -6.966 1.00 98.25 70 THR A C 1
ATOM 501 O O . THR A 1 70 ? 1.428 5.875 -7.759 1.00 98.25 70 THR A O 1
ATOM 504 N N . GLY A 1 71 ? -0.661 5.931 -6.950 1.00 91.75 71 GLY A N 1
ATOM 505 C CA . GLY A 1 71 ? -1.207 5.009 -7.942 1.00 91.75 71 GLY A CA 1
ATOM 506 C C . GLY A 1 71 ? -2.258 5.673 -8.821 1.00 91.75 71 GLY A C 1
ATOM 507 O O . GLY A 1 71 ? -2.864 6.656 -8.418 1.00 91.75 71 GLY A O 1
ATOM 508 N N . ALA A 1 72 ? -2.528 5.111 -9.996 1.00 91.81 72 ALA A N 1
ATOM 509 C CA . ALA A 1 72 ? -3.773 5.359 -10.733 1.00 91.81 72 ALA A CA 1
ATOM 510 C C . ALA A 1 72 ? -4.669 4.107 -10.801 1.00 91.81 72 ALA A C 1
ATOM 512 O O . ALA A 1 72 ? -5.871 4.215 -11.046 1.00 91.81 72 ALA A O 1
ATOM 513 N N . GLY A 1 73 ? -4.107 2.918 -10.545 1.00 96.25 73 GLY A N 1
ATOM 514 C CA . GLY A 1 73 ? -4.835 1.658 -10.417 1.00 96.25 73 GLY A CA 1
ATOM 515 C C . GLY A 1 73 ? -5.154 1.266 -8.971 1.00 96.25 73 GLY A C 1
ATOM 516 O O . GLY A 1 73 ? -5.026 2.052 -8.033 1.00 96.25 73 GLY A O 1
ATOM 517 N N . SER A 1 74 ? -5.603 0.022 -8.787 1.00 98.06 74 SER A N 1
ATOM 518 C CA . SER A 1 74 ? -5.723 -0.579 -7.450 1.00 98.06 74 SER A CA 1
ATOM 519 C C . SER A 1 74 ? -4.364 -1.078 -6.962 1.00 98.06 74 SER A C 1
ATOM 521 O O . SER A 1 74 ? -3.574 -1.566 -7.768 1.00 98.06 74 SER A O 1
ATOM 523 N N . VAL A 1 75 ? -4.131 -1.009 -5.656 1.00 98.69 75 VAL A N 1
ATOM 524 C CA . VAL A 1 75 ? -2.949 -1.551 -4.981 1.00 98.69 75 VAL A CA 1
ATOM 525 C C . VAL A 1 75 ? -3.393 -2.715 -4.104 1.00 98.69 75 VAL A C 1
ATOM 527 O O . VAL A 1 75 ? -4.223 -2.533 -3.213 1.00 98.69 75 VAL A O 1
ATOM 530 N N . ARG A 1 76 ? -2.856 -3.907 -4.372 1.00 98.75 76 ARG A N 1
ATOM 531 C CA . ARG A 1 76 ? -3.090 -5.126 -3.592 1.00 98.75 76 ARG A CA 1
ATOM 532 C C . ARG A 1 76 ? -1.762 -5.714 -3.154 1.00 98.75 76 ARG A C 1
ATOM 534 O O . A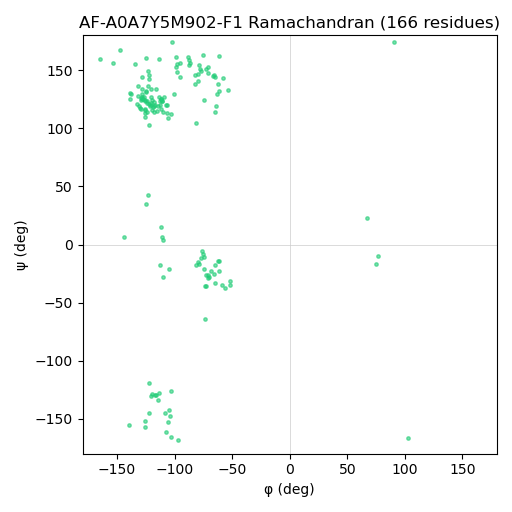RG A 1 76 ? -0.901 -5.998 -3.983 1.00 98.75 76 ARG A O 1
ATOM 541 N N . VAL A 1 77 ? -1.607 -5.893 -1.852 1.00 98.75 77 VAL A N 1
ATOM 542 C CA . VAL A 1 77 ? -0.369 -6.381 -1.246 1.00 98.75 77 VAL A CA 1
ATOM 543 C C . VAL A 1 77 ? -0.708 -7.539 -0.313 1.00 98.75 77 VAL A C 1
ATOM 545 O O . VAL A 1 77 ? -1.551 -7.404 0.569 1.00 98.75 77 VAL A O 1
ATOM 548 N N . GLY A 1 78 ? -0.092 -8.701 -0.515 1.00 98.56 78 GLY A N 1
ATOM 549 C CA . GLY A 1 78 ? -0.430 -9.919 0.227 1.00 98.56 78 GLY A CA 1
ATOM 550 C C . GLY A 1 78 ? -0.100 -9.838 1.720 1.00 98.56 78 GLY A C 1
ATOM 551 O O . GLY A 1 78 ? -0.751 -10.496 2.527 1.00 98.56 78 GLY A O 1
ATOM 552 N N . GLN A 1 79 ? 0.871 -9.003 2.101 1.00 98.31 79 GLN A N 1
ATOM 553 C CA . GLN A 1 79 ? 1.249 -8.749 3.497 1.00 98.31 79 GLN A CA 1
ATOM 554 C C . GLN A 1 79 ? 0.921 -7.304 3.901 1.00 98.31 79 GLN A C 1
ATOM 556 O O . GLN A 1 79 ? -0.215 -6.864 3.748 1.00 98.31 79 GLN A O 1
ATOM 561 N N . GLY A 1 80 ? 1.890 -6.568 4.457 1.00 98.31 80 GLY A N 1
ATOM 562 C CA . GLY A 1 80 ? 1.716 -5.191 4.909 1.00 98.31 80 GLY A CA 1
ATOM 563 C C . GLY A 1 80 ? 2.190 -4.145 3.901 1.00 98.31 80 GLY A C 1
ATOM 564 O O . GLY A 1 80 ? 3.089 -4.392 3.092 1.00 98.31 80 GLY A O 1
ATOM 565 N N . ILE A 1 81 ? 1.611 -2.951 4.011 1.00 98.81 81 ILE A N 1
ATOM 566 C CA . ILE A 1 81 ? 2.033 -1.749 3.285 1.00 98.81 81 ILE A CA 1
ATOM 567 C C . ILE A 1 81 ? 2.617 -0.758 4.293 1.00 98.81 81 ILE A C 1
ATOM 569 O O . ILE A 1 81 ? 1.952 -0.397 5.263 1.00 98.81 81 ILE A O 1
ATOM 573 N N . LEU A 1 82 ? 3.846 -0.306 4.054 1.00 98.81 82 LEU A N 1
ATOM 574 C CA . LEU A 1 82 ? 4.507 0.738 4.833 1.00 98.81 82 LEU A CA 1
ATOM 575 C C . LEU A 1 82 ? 4.983 1.853 3.902 1.00 98.81 82 LEU A C 1
ATOM 577 O O . LEU A 1 82 ? 5.865 1.629 3.075 1.00 98.81 82 LEU A O 1
ATOM 581 N N . VAL A 1 83 ? 4.433 3.049 4.071 1.00 98.81 83 VAL A N 1
ATOM 582 C CA . VAL A 1 83 ? 4.753 4.237 3.272 1.00 98.81 83 VAL A CA 1
ATOM 583 C C . VAL A 1 83 ? 5.181 5.362 4.210 1.00 98.81 83 VAL A C 1
ATOM 585 O O . VAL A 1 83 ? 4.546 5.592 5.238 1.00 98.81 83 VAL A O 1
ATOM 588 N N . GLY A 1 84 ? 6.303 6.016 3.910 1.00 98.56 84 GLY A N 1
ATOM 589 C CA . GLY A 1 84 ? 6.842 7.086 4.752 1.00 98.56 84 GLY A CA 1
ATOM 590 C C . GLY A 1 84 ? 6.034 8.381 4.682 1.00 98.56 84 GLY A C 1
ATOM 591 O O . GLY A 1 84 ? 5.880 9.038 5.705 1.00 98.56 84 GLY A O 1
ATOM 592 N N . GLY A 1 85 ? 5.485 8.709 3.513 1.00 98.56 85 GLY A N 1
ATOM 593 C CA . GLY A 1 85 ? 4.581 9.840 3.293 1.00 98.56 85 GLY A CA 1
ATOM 594 C C . GLY A 1 85 ? 3.136 9.396 3.057 1.00 98.56 85 GLY A C 1
ATOM 595 O O . GLY A 1 85 ? 2.666 8.414 3.639 1.00 98.56 85 GLY A O 1
ATOM 596 N N . ALA A 1 86 ? 2.435 10.127 2.193 1.00 98.56 86 ALA A N 1
ATOM 597 C CA . ALA A 1 86 ? 1.065 9.839 1.776 1.00 98.56 86 ALA A CA 1
ATOM 598 C C . ALA A 1 86 ? 0.903 8.635 0.825 1.00 98.56 86 ALA A C 1
ATOM 600 O O . ALA A 1 86 ? 1.750 8.349 -0.028 1.00 98.56 86 ALA A O 1
ATOM 601 N N . ILE A 1 87 ? -0.267 7.995 0.909 1.00 98.75 87 ILE A N 1
ATOM 602 C CA . ILE A 1 87 ? -0.798 7.082 -0.113 1.00 98.75 87 ILE A CA 1
ATOM 603 C C . ILE A 1 87 ? -1.945 7.792 -0.830 1.00 98.75 87 ILE A C 1
ATOM 605 O O . ILE A 1 87 ? -2.938 8.138 -0.191 1.00 98.75 87 ILE A O 1
ATOM 609 N N . SER A 1 88 ? -1.843 7.998 -2.145 1.00 97.94 88 SER A N 1
ATOM 610 C CA . SER A 1 88 ? -2.852 8.754 -2.898 1.00 97.94 88 SER A CA 1
ATOM 611 C C . SER A 1 88 ? -3.050 8.270 -4.341 1.00 97.94 88 SER A C 1
ATOM 613 O O . SER A 1 88 ? -2.295 7.454 -4.870 1.00 97.94 88 SER A O 1
ATOM 615 N N . GLY A 1 89 ? -4.131 8.737 -4.976 1.00 91.94 89 GLY A N 1
ATOM 616 C CA . GLY A 1 89 ? -4.467 8.455 -6.382 1.00 91.94 89 GLY A CA 1
ATOM 617 C C . GLY A 1 89 ? -5.010 7.045 -6.669 1.00 91.94 89 GLY A C 1
ATOM 618 O O . GLY A 1 89 ? -5.647 6.829 -7.702 1.00 91.94 89 GLY A O 1
ATOM 619 N N . VAL A 1 90 ? -4.828 6.100 -5.745 1.00 96.69 90 VAL A N 1
ATOM 620 C CA . VAL A 1 90 ? -5.212 4.692 -5.910 1.00 96.69 90 VAL A CA 1
ATOM 621 C C . VAL A 1 90 ? -6.731 4.504 -5.998 1.00 96.69 90 VAL A C 1
ATOM 623 O O . VAL A 1 90 ? -7.504 5.189 -5.325 1.00 96.69 90 VAL A O 1
ATOM 626 N N . GLN A 1 91 ? -7.177 3.535 -6.803 1.00 97.75 91 GLN A N 1
ATOM 627 C CA . GLN A 1 91 ? -8.597 3.169 -6.904 1.00 97.75 91 GLN A CA 1
ATOM 628 C C . GLN A 1 91 ? -9.052 2.399 -5.665 1.00 97.75 91 GLN A C 1
ATOM 630 O O . GLN A 1 91 ? -9.862 2.888 -4.893 1.00 97.75 91 GLN A O 1
ATOM 635 N N . HIS A 1 92 ? -8.489 1.219 -5.429 1.00 98.38 92 HIS A N 1
ATOM 636 C CA . HIS A 1 92 ? -8.698 0.445 -4.208 1.00 98.38 92 HIS A CA 1
ATOM 637 C C . HIS A 1 92 ? -7.357 0.189 -3.542 1.00 98.38 92 HIS A C 1
ATOM 639 O O . HIS A 1 92 ? -6.360 0.001 -4.241 1.00 98.38 92 HIS A O 1
ATOM 645 N N . LEU A 1 93 ? -7.348 0.157 -2.213 1.00 98.69 93 LEU A N 1
ATOM 646 C CA . LEU A 1 93 ? -6.161 -0.136 -1.424 1.00 98.69 93 LEU A CA 1
ATOM 647 C C . LEU A 1 93 ? -6.437 -1.345 -0.536 1.00 98.69 93 LEU A C 1
ATOM 649 O O . LEU A 1 93 ? -7.365 -1.315 0.271 1.00 98.69 93 LEU A O 1
ATOM 653 N N . GLU A 1 94 ? -5.646 -2.400 -0.694 1.00 98.81 94 GLU A N 1
ATOM 654 C CA . GLU A 1 94 ? -5.822 -3.651 0.036 1.00 98.81 94 GLU A CA 1
ATOM 655 C C . GLU A 1 94 ? -4.478 -4.224 0.487 1.00 98.81 94 GLU A C 1
ATOM 657 O O . GLU A 1 94 ? -3.548 -4.353 -0.313 1.00 98.81 94 GLU A O 1
ATOM 662 N N . ALA A 1 95 ? -4.396 -4.582 1.766 1.00 98.69 95 ALA A N 1
ATOM 663 C CA . ALA A 1 95 ? -3.264 -5.282 2.353 1.00 98.69 95 ALA A CA 1
ATOM 664 C C . ALA A 1 95 ? -3.750 -6.473 3.187 1.00 98.69 95 ALA A C 1
ATOM 666 O O . ALA A 1 95 ? -4.709 -6.344 3.953 1.00 98.69 95 ALA A O 1
ATOM 667 N N . GLY A 1 96 ? -3.085 -7.621 3.063 1.00 98.44 96 GLY A N 1
ATOM 668 C CA . GLY A 1 96 ? -3.414 -8.818 3.841 1.00 98.44 96 GLY A CA 1
ATOM 669 C C . GLY A 1 96 ? -3.113 -8.687 5.337 1.00 98.44 96 GLY A C 1
ATOM 670 O O . GLY A 1 96 ? -3.736 -9.384 6.138 1.00 98.44 96 GLY A O 1
ATOM 671 N N . TRP A 1 97 ? -2.206 -7.781 5.718 1.00 98.00 97 TRP A N 1
ATOM 672 C CA . TRP A 1 97 ? -1.905 -7.405 7.106 1.00 98.00 97 TRP A CA 1
ATOM 673 C C . TRP A 1 97 ? -2.302 -5.943 7.354 1.00 98.00 97 TRP A C 1
ATOM 675 O O . TRP A 1 97 ? -3.403 -5.530 6.991 1.00 98.00 97 TRP A O 1
ATOM 685 N N . GLY A 1 98 ? -1.436 -5.152 7.988 1.00 98.19 98 GLY A N 1
ATOM 686 C CA . GLY A 1 98 ? -1.676 -3.738 8.233 1.00 98.19 98 GLY A CA 1
ATOM 687 C C . GLY A 1 98 ? -1.221 -2.803 7.110 1.00 98.19 98 GLY A C 1
ATOM 688 O O . GLY A 1 98 ? -0.368 -3.137 6.284 1.00 98.19 98 GLY A O 1
ATOM 689 N N . ILE A 1 99 ? -1.770 -1.591 7.125 1.00 98.75 99 ILE A N 1
ATOM 690 C CA . ILE A 1 99 ? -1.353 -0.477 6.265 1.00 98.75 99 ILE A CA 1
ATOM 691 C C . ILE A 1 99 ? -0.914 0.666 7.173 1.00 98.75 99 ILE A C 1
ATOM 693 O O . ILE A 1 99 ? -1.674 1.088 8.045 1.00 98.75 99 ILE A O 1
ATOM 697 N N . LYS A 1 100 ? 0.296 1.181 6.960 1.00 98.56 100 LYS A N 1
ATOM 698 C CA . LYS A 1 100 ? 0.822 2.346 7.669 1.00 98.56 100 LYS A CA 1
ATOM 699 C C . LYS A 1 100 ? 1.349 3.387 6.686 1.00 98.56 100 LYS A C 1
ATOM 701 O O . LYS A 1 100 ? 2.202 3.064 5.863 1.00 98.56 100 LYS A O 1
ATOM 706 N N . ALA A 1 101 ? 0.879 4.620 6.827 1.00 98.44 101 ALA A N 1
ATOM 707 C CA . ALA A 1 101 ? 1.381 5.803 6.137 1.00 98.44 101 ALA A CA 1
ATOM 708 C C . ALA A 1 101 ? 1.821 6.856 7.163 1.00 98.44 101 ALA A C 1
ATOM 710 O O . ALA A 1 101 ? 1.189 6.996 8.213 1.00 98.44 101 ALA A O 1
ATOM 711 N N . GLY A 1 102 ? 2.903 7.583 6.884 1.00 98.00 102 GLY A N 1
ATOM 712 C CA . GLY A 1 102 ? 3.351 8.677 7.753 1.00 98.00 102 GLY A CA 1
ATOM 713 C C . GLY A 1 102 ? 2.490 9.937 7.645 1.00 98.00 102 GLY A C 1
ATOM 714 O O . GLY A 1 102 ? 2.454 10.716 8.590 1.00 98.00 102 GLY A O 1
ATOM 715 N N . GLU A 1 103 ? 1.756 10.096 6.543 1.00 98.06 103 GLU A N 1
ATOM 716 C CA . GLU A 1 103 ? 0.830 11.211 6.296 1.00 98.06 103 GLU A CA 1
ATOM 717 C C . GLU A 1 103 ? -0.593 10.659 6.093 1.00 98.06 103 GLU A C 1
ATOM 719 O O . GLU A 1 103 ? -1.062 9.874 6.921 1.00 98.06 103 GLU A O 1
ATOM 724 N N . CYS A 1 104 ? -1.292 11.037 5.018 1.00 98.00 104 CYS A N 1
ATOM 725 C CA . CYS A 1 104 ? -2.659 10.614 4.724 1.00 98.00 104 CYS A CA 1
ATOM 726 C C . CYS A 1 104 ? -2.749 9.287 3.940 1.00 98.00 104 CYS A C 1
ATOM 728 O O . CYS A 1 104 ? -1.818 8.861 3.248 1.00 98.00 104 CYS A O 1
ATOM 730 N N . ILE A 1 105 ? -3.910 8.627 4.027 1.00 98.56 105 ILE A N 1
ATOM 731 C CA . ILE A 1 105 ? -4.267 7.467 3.191 1.00 98.56 105 ILE A CA 1
ATOM 732 C C . ILE A 1 105 ? -5.556 7.780 2.442 1.00 98.56 105 ILE A C 1
ATOM 734 O O . ILE A 1 105 ? -6.652 7.693 3.001 1.00 98.56 105 ILE A O 1
ATOM 738 N N . HIS A 1 106 ? -5.438 8.100 1.157 1.00 98.38 106 HIS A N 1
ATOM 739 C CA . HIS A 1 106 ? -6.565 8.448 0.299 1.00 98.38 106 HIS A CA 1
ATOM 740 C C . HIS A 1 106 ? -6.717 7.455 -0.850 1.00 98.38 106 HIS A C 1
ATOM 742 O O . HIS A 1 106 ? -5.828 7.294 -1.687 1.00 98.38 106 HIS A O 1
ATOM 748 N N . ALA A 1 107 ? -7.894 6.845 -0.944 1.00 98.19 107 ALA A N 1
ATOM 749 C CA . ALA A 1 107 ? -8.285 6.005 -2.068 1.00 98.19 107 ALA A CA 1
ATOM 750 C C . ALA A 1 107 ? -9.582 6.524 -2.694 1.00 98.19 107 ALA A C 1
ATOM 752 O O . ALA A 1 107 ? -10.459 7.049 -2.011 1.00 98.19 107 ALA A O 1
ATOM 753 N N . LYS A 1 108 ? -9.746 6.334 -4.005 1.00 98.19 108 LYS A N 1
ATOM 754 C CA . LYS A 1 108 ? -11.007 6.625 -4.714 1.00 98.19 108 LYS A CA 1
ATOM 755 C C . LYS A 1 108 ? -12.086 5.565 -4.484 1.00 98.19 108 LYS A C 1
ATOM 757 O O . LYS A 1 108 ? -13.224 5.744 -4.903 1.00 98.19 108 LYS A O 1
ATOM 762 N N . GLY A 1 109 ? -11.740 4.489 -3.793 1.00 98.12 109 GLY A N 1
ATOM 763 C CA . GLY A 1 109 ? -12.585 3.351 -3.481 1.00 98.12 109 GLY A CA 1
ATOM 764 C C . GLY A 1 109 ? -12.349 2.860 -2.056 1.00 98.12 109 GLY A C 1
ATOM 765 O O . GLY A 1 109 ? -11.930 3.623 -1.188 1.00 98.12 109 GLY A O 1
ATOM 766 N N . ALA A 1 110 ? -12.650 1.584 -1.803 1.00 98.50 110 ALA A N 1
ATOM 767 C CA . ALA A 1 110 ? -12.459 0.977 -0.485 1.00 98.50 110 ALA A CA 1
ATOM 768 C C . ALA A 1 110 ? -10.983 0.887 -0.064 1.00 98.50 110 ALA A C 1
ATOM 770 O O . ALA A 1 110 ? -10.108 0.612 -0.890 1.00 98.50 110 ALA A O 1
ATOM 771 N N . ILE A 1 111 ? -10.764 1.035 1.244 1.00 98.81 111 ILE A N 1
ATOM 772 C CA . ILE A 1 111 ? -9.491 0.785 1.928 1.00 98.81 111 ILE A CA 1
ATOM 773 C C . ILE A 1 111 ? -9.686 -0.436 2.823 1.00 98.81 111 ILE A C 1
ATOM 775 O O . ILE A 1 111 ? -10.611 -0.451 3.636 1.00 98.81 111 ILE A O 1
ATOM 779 N N . LYS A 1 112 ? -8.844 -1.457 2.669 1.00 98.88 112 LYS A N 1
ATOM 780 C CA . LYS A 1 112 ? -8.952 -2.734 3.379 1.00 98.88 112 LYS A CA 1
ATOM 781 C C . LYS A 1 112 ? -7.605 -3.153 3.961 1.00 98.88 112 LYS A C 1
ATOM 783 O O . LYS A 1 112 ? -6.653 -3.368 3.217 1.00 98.88 112 LYS A O 1
ATOM 788 N N . ALA A 1 113 ? -7.553 -3.320 5.273 1.00 98.69 113 ALA A N 1
ATOM 789 C CA . ALA A 1 113 ? -6.440 -3.919 5.991 1.00 98.69 113 ALA A CA 1
ATOM 790 C C . ALA A 1 113 ? -6.913 -5.209 6.675 1.00 98.69 113 ALA A C 1
ATOM 792 O O . ALA A 1 113 ? -7.968 -5.242 7.319 1.00 98.69 113 ALA A O 1
ATOM 793 N N . GLY A 1 114 ? -6.130 -6.275 6.537 1.00 98.50 114 GLY A N 1
ATOM 794 C CA . GLY A 1 114 ? -6.339 -7.511 7.282 1.00 98.50 114 GLY A CA 1
ATOM 795 C C . GLY A 1 114 ? -6.142 -7.332 8.786 1.00 98.50 114 GLY A C 1
ATOM 796 O O . GLY A 1 114 ? -6.870 -7.943 9.560 1.00 98.50 114 GLY A O 1
ATOM 797 N N . GLU A 1 115 ? -5.228 -6.451 9.191 1.00 98.25 115 GLU A N 1
ATOM 798 C CA . GLU A 1 115 ? -4.935 -6.111 10.590 1.00 98.25 115 GLU A CA 1
ATOM 799 C C . GLU A 1 115 ? -5.175 -4.608 10.834 1.00 98.25 115 GLU A C 1
ATOM 801 O O . GLU A 1 115 ? -6.228 -4.077 10.474 1.00 98.25 115 GLU A O 1
ATOM 806 N N . SER A 1 116 ? -4.218 -3.906 11.441 1.00 98.19 116 SER A N 1
ATOM 807 C CA . SER A 1 116 ? -4.326 -2.495 11.806 1.00 98.19 116 SER A CA 1
ATOM 808 C C . SER A 1 116 ? -4.114 -1.529 10.631 1.00 98.19 116 SER A C 1
ATOM 810 O O . SER A 1 116 ? -3.398 -1.810 9.671 1.00 98.19 116 SER A O 1
ATOM 812 N N . LEU A 1 117 ? -4.695 -0.336 10.737 1.00 98.06 117 LEU A N 1
ATOM 813 C CA . LEU A 1 117 ? -4.615 0.731 9.739 1.00 98.06 117 LEU A CA 1
ATOM 814 C C . LEU A 1 117 ? -4.169 2.036 10.410 1.00 98.06 117 LEU A C 1
ATOM 816 O O . LEU A 1 117 ? -4.785 2.490 11.367 1.00 98.06 117 LEU A O 1
ATOM 820 N N . SER A 1 118 ? -3.101 2.659 9.924 1.00 98.19 118 SER A N 1
ATOM 821 C CA . SER A 1 118 ? -2.511 3.841 10.556 1.00 98.19 118 SER A CA 1
ATOM 822 C C . SER A 1 118 ? -2.116 4.890 9.525 1.00 98.19 118 SER A C 1
ATOM 824 O O . SER A 1 118 ? -1.412 4.586 8.567 1.00 98.19 118 SER A O 1
ATOM 826 N N . ALA A 1 119 ? -2.542 6.124 9.757 1.00 98.12 119 ALA A N 1
ATOM 827 C CA . ALA A 1 119 ? -2.132 7.317 9.033 1.00 98.12 119 ALA A CA 1
ATOM 828 C C . ALA A 1 119 ? -1.680 8.379 10.047 1.00 98.12 119 ALA A C 1
ATOM 830 O O . ALA A 1 119 ? -2.249 8.473 11.141 1.00 98.12 119 ALA A O 1
ATOM 831 N N . GLY A 1 120 ? -0.667 9.173 9.703 1.00 97.38 120 GLY A N 1
ATOM 832 C CA . GLY A 1 120 ? -0.295 10.350 10.495 1.00 97.38 120 GLY A CA 1
ATOM 833 C C . GLY A 1 120 ? -1.322 11.479 10.381 1.00 97.38 120 GLY A C 1
ATOM 834 O O . GLY A 1 120 ? -1.496 12.250 11.323 1.00 97.38 120 GLY A O 1
ATOM 835 N N . GLU A 1 121 ? -2.051 11.525 9.265 1.00 96.75 121 GLU A N 1
ATOM 836 C CA . GLU A 1 121 ? -3.100 12.507 8.985 1.00 96.75 121 GLU A CA 1
ATOM 837 C C . GLU A 1 121 ? -4.473 11.823 8.865 1.00 96.75 121 GLU A C 1
ATOM 839 O O . GLU A 1 121 ? -4.878 11.083 9.764 1.00 96.75 121 GLU A O 1
ATOM 844 N N . ASP A 1 122 ? -5.233 12.084 7.802 1.00 96.81 122 ASP A N 1
ATOM 845 C CA . ASP A 1 122 ? -6.573 11.556 7.580 1.00 96.81 122 ASP A CA 1
ATOM 846 C C . ASP A 1 122 ? -6.586 10.283 6.713 1.00 96.81 122 ASP A C 1
ATOM 848 O O . ASP A 1 122 ? -5.682 9.996 5.924 1.00 96.81 122 ASP A O 1
ATOM 852 N N . ILE A 1 123 ? -7.652 9.495 6.872 1.00 98.38 123 ILE A N 1
ATOM 853 C CA . ILE A 1 123 ? -7.923 8.306 6.062 1.00 98.38 123 ILE A CA 1
ATOM 854 C C . ILE A 1 123 ? -9.251 8.524 5.349 1.00 98.38 123 ILE A C 1
ATOM 856 O O . ILE A 1 123 ? -10.307 8.558 5.987 1.00 98.38 123 ILE A O 1
ATOM 860 N N . CYS A 1 124 ? -9.202 8.596 4.023 1.00 98.06 124 CYS A N 1
ATOM 861 C CA . CYS A 1 124 ? -10.358 8.881 3.185 1.00 98.06 124 CYS A CA 1
ATOM 862 C C . CYS A 1 124 ? -10.542 7.794 2.122 1.00 98.06 124 CYS A C 1
ATOM 864 O O . CYS A 1 124 ? -9.747 7.660 1.192 1.00 98.06 124 CYS A O 1
ATOM 866 N N . ALA A 1 125 ? -11.629 7.033 2.249 1.00 98.12 125 ALA A N 1
ATOM 867 C CA . ALA A 1 125 ? -12.132 6.174 1.182 1.00 98.12 125 ALA A CA 1
ATOM 868 C C . ALA A 1 125 ? -13.060 6.966 0.248 1.00 98.12 125 ALA A C 1
ATOM 870 O O . ALA A 1 125 ? -13.698 7.939 0.659 1.00 98.12 125 ALA A O 1
ATOM 871 N N . GLY A 1 126 ? -13.195 6.504 -0.993 1.00 97.44 126 GLY A N 1
ATOM 872 C CA . GLY A 1 126 ? -14.066 7.141 -1.980 1.00 97.44 126 GLY A CA 1
ATOM 873 C C . GLY A 1 126 ? -15.541 7.157 -1.585 1.00 97.44 126 GLY A C 1
ATOM 874 O O . GLY A 1 126 ? -15.982 6.400 -0.714 1.00 97.44 126 GLY A O 1
ATOM 875 N N . GLU A 1 127 ? -16.322 8.018 -2.238 1.00 95.88 127 GLU A N 1
ATOM 876 C CA . GLU A 1 127 ? -17.767 8.130 -2.020 1.00 95.88 127 GLU A CA 1
ATOM 877 C C . GLU A 1 127 ? -18.464 6.768 -2.179 1.00 95.88 127 GLU A C 1
ATOM 879 O O . GLU A 1 127 ? -18.184 6.012 -3.105 1.00 95.88 127 GLU A O 1
ATOM 884 N N . GLY A 1 128 ? -19.333 6.416 -1.227 1.00 96.12 128 GLY A N 1
ATOM 885 C CA . GLY A 1 128 ? -20.007 5.113 -1.192 1.00 96.12 128 GLY A CA 1
ATOM 886 C C . GLY A 1 128 ? -19.151 3.931 -0.707 1.00 96.12 128 GLY A C 1
ATOM 887 O O . GLY A 1 128 ? -19.706 2.877 -0.405 1.00 96.12 128 GLY A O 1
ATOM 888 N N . TYR A 1 129 ? -17.832 4.090 -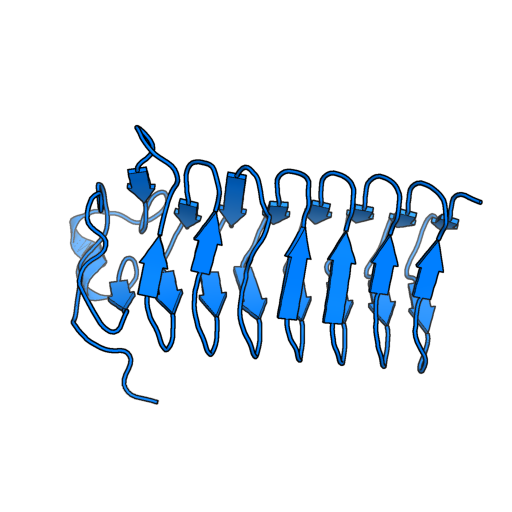0.548 1.00 98.31 129 TYR A N 1
ATOM 889 C CA . TYR A 1 129 ? -16.930 3.029 -0.087 1.00 98.31 129 TYR A CA 1
ATOM 890 C C . TYR A 1 129 ? -16.583 3.120 1.402 1.00 98.31 129 TYR A C 1
ATOM 892 O O . TYR A 1 129 ? -16.596 4.192 2.001 1.00 98.31 129 TYR A O 1
ATOM 900 N N . GLY A 1 130 ? -16.269 1.976 2.014 1.00 98.06 130 GLY A N 1
ATOM 901 C CA . GLY A 1 130 ? -15.872 1.881 3.420 1.00 98.06 130 GLY A CA 1
ATOM 902 C C . GLY A 1 130 ? -14.362 1.793 3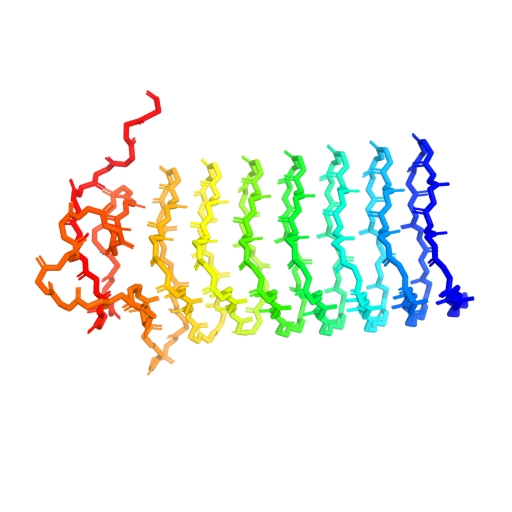.636 1.00 98.06 130 GLY A C 1
ATOM 903 O O . GLY A 1 130 ? -13.606 1.415 2.737 1.00 98.06 130 GLY A O 1
ATOM 904 N N . VAL A 1 131 ? -13.963 2.096 4.869 1.00 98.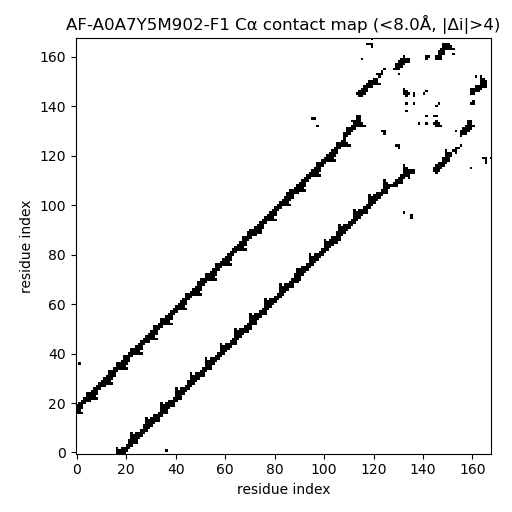69 131 VAL A N 1
ATOM 905 C CA . VAL A 1 131 ? -12.651 1.780 5.437 1.00 98.69 131 VAL A CA 1
ATOM 906 C C . VAL A 1 131 ? -12.813 0.549 6.324 1.00 98.69 131 VAL A C 1
ATOM 908 O O . VAL A 1 131 ? -13.708 0.510 7.170 1.00 98.69 131 VAL A O 1
ATOM 911 N N . PHE A 1 132 ? -11.967 -0.455 6.128 1.00 98.69 132 PHE A N 1
ATOM 912 C CA . PHE A 1 132 ? -12.031 -1.733 6.827 1.00 98.69 132 PHE A CA 1
ATOM 913 C C . PHE A 1 132 ? -10.662 -2.069 7.414 1.00 98.69 132 PHE A C 1
ATOM 915 O O . PHE A 1 132 ? -9.675 -2.109 6.681 1.00 98.69 132 PHE A O 1
ATOM 922 N N . ALA A 1 133 ? -10.615 -2.334 8.714 1.00 98.31 133 ALA A N 1
ATOM 923 C CA . ALA A 1 133 ? -9.460 -2.891 9.411 1.00 98.31 133 ALA A CA 1
ATOM 924 C C . ALA A 1 133 ? -9.861 -4.173 10.158 1.00 98.31 133 ALA A C 1
ATOM 926 O O . ALA A 1 133 ? -11.050 -4.416 10.390 1.00 98.31 133 ALA A O 1
ATOM 927 N N . GLY A 1 134 ? -8.885 -5.006 10.509 1.00 98.12 134 GLY A N 1
ATOM 928 C CA . GLY A 1 134 ? -9.109 -6.252 11.241 1.00 98.12 134 GLY A CA 1
ATOM 929 C C . GLY A 1 134 ? -9.871 -7.322 10.467 1.00 98.12 134 GLY A C 1
ATOM 930 O O . GLY A 1 134 ? -10.494 -8.176 11.092 1.00 98.12 134 GLY A O 1
ATOM 931 N N . LEU A 1 135 ? -9.866 -7.287 9.128 1.00 98.31 135 LEU A N 1
ATOM 932 C CA . LEU A 1 135 ? -10.600 -8.261 8.308 1.00 98.31 135 LEU A CA 1
ATOM 933 C C . LEU A 1 135 ? -10.130 -9.712 8.518 1.00 98.31 135 LEU A C 1
ATOM 935 O O . LEU A 1 135 ? -10.903 -10.637 8.280 1.00 98.31 135 LEU A O 1
ATOM 939 N N . ASN A 1 136 ? -8.896 -9.898 8.992 1.00 97.88 136 ASN A N 1
ATOM 940 C CA . ASN A 1 136 ? -8.280 -11.191 9.288 1.00 97.88 136 ASN A CA 1
ATOM 941 C C . ASN A 1 136 ? -8.063 -11.407 10.801 1.00 97.88 136 ASN A C 1
ATOM 943 O O . ASN A 1 136 ? -7.309 -12.296 11.194 1.00 97.88 136 ASN A O 1
ATOM 947 N N . VAL A 1 137 ? -8.703 -10.601 11.657 1.00 97.88 137 VAL A N 1
ATOM 948 C CA . VAL A 1 137 ? -8.511 -10.608 13.116 1.00 97.88 137 VAL A CA 1
ATOM 949 C C . VAL A 1 137 ? -9.835 -10.903 13.819 1.00 97.88 137 VAL A C 1
ATOM 951 O O . VAL A 1 137 ? -10.868 -10.314 13.501 1.00 97.88 137 VAL A O 1
ATOM 954 N N . GLN A 1 138 ? -9.804 -11.803 14.806 1.00 97.56 138 GLN A N 1
ATOM 955 C CA . GLN A 1 138 ? -10.970 -12.120 15.638 1.00 97.56 138 GLN A CA 1
ATOM 956 C C . GLN A 1 138 ? -11.423 -10.887 16.425 1.00 97.56 138 GLN A C 1
ATOM 958 O O . GLN A 1 138 ? -10.587 -10.157 16.967 1.00 97.56 138 GLN A O 1
ATOM 963 N N . VAL A 1 139 ? -12.737 -10.674 16.511 1.00 96.56 139 VAL A N 1
ATOM 964 C CA . VAL A 1 139 ? -13.345 -9.466 17.100 1.00 96.56 139 VAL A CA 1
ATOM 965 C C . VAL A 1 139 ? -12.880 -9.245 18.539 1.00 96.56 139 VAL A C 1
ATOM 967 O O . VAL A 1 139 ? -12.585 -8.122 18.935 1.00 96.56 139 VAL A O 1
ATOM 970 N N . GLU A 1 140 ? -12.711 -10.323 19.298 1.00 97.25 140 GLU A N 1
ATOM 971 C CA . GLU A 1 140 ? -12.274 -10.328 20.696 1.00 97.25 140 GLU A CA 1
ATOM 972 C C . GLU A 1 140 ? -10.836 -9.814 20.881 1.00 97.25 140 GLU A C 1
ATOM 974 O O . GLU A 1 140 ? -10.437 -9.459 21.986 1.00 97.25 140 GLU A O 1
ATOM 979 N N . THR A 1 141 ? -10.050 -9.774 19.801 1.00 96.81 141 THR A N 1
ATOM 980 C CA . THR A 1 141 ? -8.647 -9.325 19.790 1.00 96.81 141 THR A CA 1
ATOM 981 C C . THR A 1 141 ? -8.436 -8.003 19.054 1.00 96.81 141 THR A C 1
ATOM 983 O O . THR A 1 141 ? -7.298 -7.563 18.871 1.00 96.81 141 THR A O 1
ATOM 986 N N . TRP A 1 142 ? -9.514 -7.336 18.633 1.00 97.25 142 TRP A N 1
ATOM 987 C CA . TRP A 1 142 ? -9.416 -6.097 17.864 1.00 97.25 142 TRP A CA 1
ATOM 988 C C . TRP A 1 142 ? -8.662 -4.984 18.594 1.00 97.25 142 TRP A C 1
ATOM 990 O O . TRP A 1 142 ? -7.878 -4.274 17.962 1.00 97.25 142 TRP A O 1
ATOM 1000 N N . ASP A 1 143 ? -8.805 -4.906 19.918 1.00 95.00 143 ASP A N 1
ATOM 1001 C CA . ASP A 1 143 ? -8.087 -3.947 20.763 1.00 95.00 143 ASP A CA 1
ATOM 1002 C C . ASP A 1 143 ? -6.564 -4.115 20.721 1.00 95.00 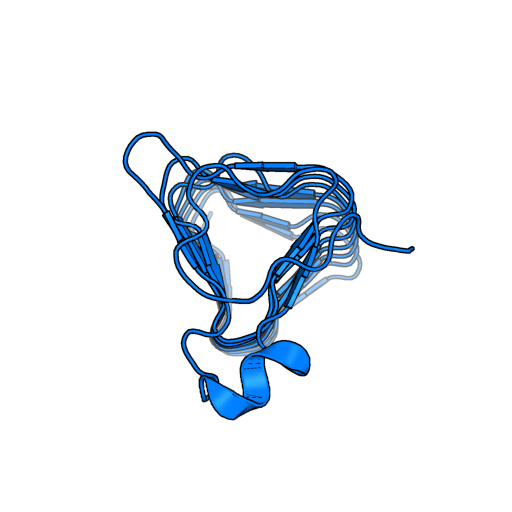143 ASP A C 1
ATOM 1004 O O . ASP A 1 143 ? -5.860 -3.212 21.159 1.00 95.00 143 ASP A O 1
ATOM 1008 N N . ALA A 1 144 ? -6.041 -5.232 20.200 1.00 94.06 144 ALA A N 1
ATOM 1009 C CA . ALA A 1 144 ? -4.609 -5.489 20.052 1.00 94.06 144 ALA A CA 1
ATOM 1010 C C . ALA A 1 144 ? -4.124 -5.488 18.591 1.00 94.06 144 ALA A C 1
ATOM 1012 O O . ALA A 1 144 ? -2.946 -5.222 18.350 1.00 94.06 144 ALA A O 1
ATOM 1013 N N . SER A 1 145 ? -4.980 -5.819 17.614 1.00 94.25 145 SER A N 1
ATOM 1014 C CA . SER A 1 145 ? -4.521 -6.114 16.239 1.00 94.25 145 SER A CA 1
ATOM 1015 C C . SER A 1 145 ? -5.446 -5.648 15.104 1.00 94.25 145 SER A C 1
ATOM 1017 O O . SER A 1 145 ? -5.167 -5.926 13.942 1.00 94.25 145 SER A O 1
ATOM 1019 N N . ALA A 1 146 ? -6.521 -4.912 15.400 1.00 97.44 146 ALA A N 1
ATOM 1020 C CA . ALA A 1 146 ? -7.400 -4.290 14.397 1.00 97.44 146 ALA A CA 1
ATOM 1021 C C . ALA A 1 146 ? -7.537 -2.779 14.629 1.00 97.44 146 ALA A C 1
ATOM 1023 O O . ALA A 1 146 ? -8.604 -2.184 14.462 1.00 97.44 146 ALA A O 1
ATOM 1024 N N . GLN A 1 147 ? -6.455 -2.171 15.095 1.00 97.94 147 GLN A N 1
ATOM 1025 C CA . GLN A 1 147 ? -6.449 -0.803 15.577 1.00 97.94 147 GLN A CA 1
ATOM 1026 C C . GLN A 1 147 ? -6.398 0.170 14.398 1.00 97.94 147 GLN A C 1
ATOM 1028 O O . GLN A 1 147 ? -5.701 -0.060 13.407 1.00 97.94 147 GLN A O 1
ATOM 1033 N N . VAL A 1 148 ? -7.141 1.266 14.512 1.00 98.38 148 VAL A N 1
ATOM 1034 C CA . VAL A 1 148 ? -7.199 2.326 13.511 1.00 98.38 148 VAL A CA 1
ATOM 1035 C C . VAL A 1 148 ? -6.754 3.639 14.130 1.00 98.38 148 VAL A C 1
ATOM 1037 O O . VAL A 1 148 ? -7.368 4.116 15.087 1.00 98.38 148 VAL A O 1
ATOM 1040 N N . TRP A 1 149 ? -5.715 4.239 13.553 1.00 98.06 149 TRP A N 1
ATOM 1041 C CA . TRP A 1 149 ? -5.207 5.545 13.965 1.00 98.06 149 TRP A CA 1
ATOM 1042 C C . TRP A 1 149 ? -5.167 6.515 12.801 1.00 98.06 149 TRP A C 1
ATOM 1044 O O . TRP A 1 149 ? -4.648 6.198 11.733 1.00 98.06 149 TRP A O 1
ATOM 1054 N N . ALA A 1 150 ? -5.698 7.700 13.051 1.00 97.31 150 ALA A N 1
ATOM 1055 C CA . ALA A 1 150 ? -5.713 8.835 12.144 1.00 97.31 150 ALA A CA 1
ATOM 1056 C C . ALA A 1 150 ? -6.071 10.081 12.954 1.00 97.31 150 ALA A C 1
ATOM 1058 O O . ALA A 1 150 ? -6.671 9.971 14.028 1.00 97.31 150 ALA A O 1
ATOM 1059 N N . LEU A 1 151 ? -5.745 11.262 12.434 1.00 95.81 151 LEU A N 1
ATOM 1060 C CA . LEU A 1 151 ? -6.036 12.548 13.071 1.00 95.81 151 LEU A CA 1
ATOM 1061 C C . LEU A 1 151 ? -7.517 12.686 13.462 1.00 95.81 151 LEU A C 1
ATOM 1063 O O . LEU A 1 151 ? -7.843 13.271 14.495 1.00 95.81 151 LEU A O 1
ATOM 1067 N N . GLN A 1 152 ? -8.406 12.121 12.647 1.00 95.50 152 GLN A N 1
ATOM 1068 C CA . GLN A 1 152 ? -9.846 12.064 12.868 1.00 95.50 152 GLN A CA 1
ATOM 1069 C C . GLN A 1 152 ? -10.371 10.654 12.567 1.00 95.50 152 GLN A C 1
ATOM 1071 O O . GLN A 1 152 ? -9.744 9.920 11.797 1.00 95.50 152 GLN A O 1
ATOM 1076 N N . PRO A 1 153 ? -11.506 10.242 13.160 1.00 96.00 153 PRO A N 1
ATOM 1077 C CA . PRO A 1 153 ? -12.126 8.972 12.806 1.00 96.00 153 PRO A CA 1
ATOM 1078 C C . PRO A 1 153 ? -12.532 8.976 11.321 1.00 96.00 153 PRO A C 1
ATOM 1080 O O . PRO A 1 153 ? -13.177 9.929 10.880 1.00 96.00 153 PRO A O 1
ATOM 1083 N N . PRO A 1 154 ? -12.210 7.926 10.541 1.00 96.50 154 PRO A N 1
ATOM 1084 C CA . PRO A 1 154 ? -12.633 7.850 9.145 1.00 96.50 154 PRO A CA 1
ATOM 1085 C C . PRO A 1 154 ? -14.166 7.801 9.050 1.00 96.50 154 PRO A C 1
ATOM 1087 O O . PRO A 1 154 ? -14.787 6.946 9.685 1.00 96.50 154 PRO A O 1
ATOM 1090 N N . GLU A 1 155 ? -14.786 8.655 8.224 1.00 92.31 155 GLU A N 1
ATOM 1091 C CA . GLU A 1 155 ? -16.257 8.809 8.149 1.00 92.31 155 GLU A CA 1
ATOM 1092 C C . GLU A 1 155 ? -17.024 7.490 7.942 1.00 92.31 155 GLU A C 1
ATOM 1094 O O . GLU A 1 155 ? -18.161 7.334 8.388 1.00 92.31 155 GLU A O 1
ATOM 1099 N N . ARG A 1 156 ? -16.417 6.527 7.237 1.00 94.25 156 ARG A N 1
ATOM 1100 C CA . ARG A 1 156 ? -17.009 5.218 6.921 1.00 94.25 156 ARG A CA 1
ATOM 1101 C C . ARG A 1 156 ? -16.146 4.060 7.414 1.00 94.25 156 ARG A C 1
ATOM 1103 O O . ARG A 1 156 ? -15.984 3.077 6.691 1.00 94.25 156 ARG A O 1
ATOM 1110 N N . LEU A 1 157 ? -15.609 4.156 8.630 1.00 97.81 157 LEU A N 1
ATOM 1111 C CA . LEU A 1 157 ? -14.979 3.016 9.295 1.00 97.81 157 LEU A CA 1
ATOM 1112 C C . LEU A 1 157 ? -16.027 1.923 9.582 1.00 97.81 157 LEU A C 1
ATOM 1114 O O . LEU A 1 157 ? -16.978 2.143 10.329 1.00 97.81 157 LEU A O 1
ATOM 1118 N N . ARG A 1 158 ? -15.891 0.760 8.936 1.00 98.19 158 ARG A N 1
ATOM 1119 C CA . ARG A 1 158 ? -16.855 -0.356 9.005 1.00 98.19 158 ARG A CA 1
ATOM 1120 C C . ARG A 1 158 ? -16.389 -1.525 9.870 1.00 98.19 158 ARG A C 1
ATOM 1122 O O . ARG A 1 158 ? -17.229 -2.309 10.299 1.00 98.19 158 ARG A O 1
ATOM 1129 N N . SER A 1 159 ? -15.087 -1.655 10.107 1.00 98.19 159 SER A N 1
ATOM 1130 C CA . SER A 1 159 ? -14.494 -2.693 10.957 1.00 98.19 159 SER A CA 1
ATOM 1131 C C . SER A 1 159 ? -13.168 -2.216 11.547 1.00 98.19 159 SER A C 1
ATOM 1133 O O . SER A 1 159 ? -12.515 -1.348 10.962 1.00 98.19 159 SER A O 1
ATOM 1135 N N . GLY A 1 160 ? -12.774 -2.801 12.678 1.00 97.69 160 GLY A N 1
ATOM 1136 C CA . GLY A 1 160 ? -11.633 -2.362 13.478 1.00 97.69 160 GLY A CA 1
ATOM 1137 C C . GLY A 1 160 ? -12.010 -1.338 14.550 1.00 97.69 160 GLY A C 1
ATOM 1138 O O . GLY A 1 160 ? -13.155 -0.890 14.639 1.00 97.69 160 GLY A O 1
ATOM 1139 N N . VAL A 1 161 ? -11.036 -0.989 15.386 1.00 97.62 161 VAL A N 1
ATOM 1140 C CA . VAL A 1 161 ? -11.220 -0.131 16.564 1.00 97.62 161 VAL A CA 1
ATOM 1141 C C . VAL A 1 161 ? -10.444 1.159 16.371 1.00 97.62 161 VAL A C 1
ATOM 1143 O O . VAL A 1 161 ? -9.217 1.153 16.318 1.00 97.62 161 VAL A O 1
ATOM 1146 N N . TRP A 1 162 ? -11.153 2.282 16.282 1.00 97.19 162 TRP A N 1
ATOM 1147 C CA . TRP A 1 162 ? -10.509 3.590 16.247 1.00 97.19 162 TRP A CA 1
ATOM 1148 C C . TRP A 1 162 ? -9.985 3.971 17.635 1.00 97.19 162 TRP A C 1
ATOM 1150 O O . TRP A 1 162 ? -10.751 4.013 18.596 1.00 97.19 162 TRP A O 1
ATOM 1160 N N . LEU A 1 163 ? -8.687 4.266 17.728 1.00 96.19 163 LEU A N 1
ATOM 1161 C CA . LEU A 1 163 ? -7.998 4.578 18.989 1.00 96.19 163 LEU A CA 1
ATOM 1162 C C . LEU A 1 163 ? -7.565 6.046 19.118 1.00 96.19 163 LEU A C 1
ATOM 1164 O O . LEU A 1 163 ? -6.927 6.416 20.105 1.00 96.19 163 LEU A O 1
ATOM 1168 N N . GLY A 1 164 ? -7.909 6.892 18.146 1.00 94.44 164 GLY A N 1
ATOM 1169 C CA . GLY A 1 164 ? -7.522 8.300 18.131 1.00 94.44 164 GLY A CA 1
ATOM 1170 C C . GLY A 1 164 ? -6.372 8.625 17.173 1.00 94.44 164 GLY A C 1
ATOM 1171 O O . GLY A 1 164 ? -6.016 7.810 16.316 1.00 94.44 164 GLY A O 1
ATOM 1172 N N . PRO A 1 165 ? -5.781 9.824 17.319 1.00 92.50 165 PRO A N 1
ATOM 1173 C CA . PRO A 1 165 ? -4.612 10.243 16.554 1.00 92.50 165 PRO A CA 1
ATOM 1174 C C . PRO A 1 165 ? -3.427 9.296 16.734 1.00 92.50 165 PRO A C 1
ATOM 1176 O O . PRO A 1 165 ? -3.172 8.798 17.836 1.00 92.50 165 PRO A O 1
ATOM 1179 N N . CYS A 1 166 ? -2.674 9.080 15.654 1.00 80.19 166 CYS A N 1
ATOM 1180 C CA . CYS A 1 166 ? -1.439 8.311 15.710 1.00 80.19 166 CYS A CA 1
ATOM 1181 C C . CYS A 1 166 ? -0.429 9.049 16.602 1.00 80.19 166 CYS A C 1
ATOM 1183 O O . CYS A 1 166 ? -0.052 10.184 16.317 1.00 80.19 166 CYS A O 1
ATOM 1185 N N . ARG A 1 167 ? 0.009 8.418 17.697 1.00 63.31 167 ARG A N 1
ATOM 1186 C CA . ARG A 1 167 ? 1.136 8.924 18.489 1.00 63.31 167 ARG A CA 1
ATOM 1187 C C . ARG A 1 167 ? 2.414 8.483 17.780 1.00 63.31 167 ARG A C 1
ATOM 1189 O O . ARG A 1 167 ? 2.714 7.291 17.774 1.00 63.31 167 ARG A O 1
ATOM 1196 N N . VAL A 1 168 ? 3.073 9.424 17.108 1.00 54.56 168 VAL A N 1
ATOM 1197 C CA . VAL A 1 168 ? 4.431 9.248 16.568 1.00 54.56 168 VAL A CA 1
ATOM 1198 C C . VAL A 1 168 ? 5.444 9.010 17.679 1.00 54.56 168 VAL A C 1
ATOM 1200 O O . VAL A 1 168 ? 5.284 9.617 18.763 1.00 54.56 168 VAL A O 1
#

pLDDT: mean 97.14, std 4.67, range [54.56, 98.88]

Sequence (168 aa):
GPLQVGGDVRADWGVEAEGDIRCGGDLRAGWDLVCHGKLVLQGGAFVGQDLIAHGAVECDKGLRVGGHLTGAGSVRVGQGILVGGAISGVQHLEAGWGIKAGECIHAKGAIKAGESLSAGEDICAGEGYGVFAGLNVQVETWDASAQVWALQPPERLRSGVWLGPCRV

Nearest PDB structures (foldseek):
  3mqg-assembly1_B  TM=1.858E-01  e=1.329E+00  Bordetella petrii DSM 12804
  5t2y-assembly1_A  TM=1.963E-01  e=4.194E+00  Campylobacter jejuni subsp. jejuni NCTC 11168 = ATCC 700819

Secondary structure (DSSP, 8-state):
--EEESS-EEESS-EEESS-EEESS-EEESS-EEESS-EEESS-EEESS-EEESS-EEESS-EEESS-EEESS-EEESS-EEESS-EEEES-EEESS-EEESS-EEESS-EEESS-EEESS-EEPPTTPPEE--TTS-GGGHHHHSEEE-SS--TTEEESEEEES---

Solvent-accessible surface area (backbone atoms only — not comparable to full-atom values): 7215 Å² total; per-residue (Å²): 91,65,45,81,42,80,42,67,45,80,37,84,44,58,44,79,25,72,20,36,37,39,29,51,20,39,39,36,21,45,26,35,34,39,25,57,20,38,38,41,27,64,17,31,39,40,24,48,26,35,36,41,28,56,21,38,38,40,26,55,27,38,39,38,29,48,27,35,38,40,29,54,19,38,38,40,25,51,25,35,38,40,29,46,26,38,34,33,64,17,34,32,39,38,22,53,25,29,37,38,25,48,25,31,39,38,26,63,22,39,35,40,15,15,16,26,34,39,15,51,30,48,49,41,45,14,90,97,34,40,32,35,18,16,77,74,46,59,76,95,47,22,95,80,44,3,38,31,26,14,62,48,83,44,94,44,62,77,40,53,38,77,76,45,55,51,83,127